Protein AF-A0A7C4Q7Y9-F1 (afdb_monomer_lite)

Foldseek 3Di:
DPPCLVVLVVVQVCCVPVPKDKDKAAFAEQVWPDLVVLVVLLVLCVVDQKWKKKFFPPQPDASDDDPNTGIHTSNDSVRSVRVPGHHGTIMMMIMDGDCRPVSVVVNNCSRNDYDD

pLDDT: mean 84.0, std 12.39, range [45.84, 97.19]

Structure (mmCIF, N/CA/C/O backbone):
data_AF-A0A7C4Q7Y9-F1
#
_entry.id   AF-A0A7C4Q7Y9-F1
#
loop_
_atom_site.group_PDB
_atom_site.id
_atom_site.type_symbol
_atom_site.label_atom_id
_atom_site.label_alt_id
_atom_site.label_comp_id
_atom_site.label_asym_id
_atom_site.label_entity_id
_atom_site.label_seq_id
_atom_site.pdbx_PDB_ins_code
_atom_site.Cartn_x
_atom_site.Cartn_y
_atom_site.Cartn_z
_atom_site.occupancy
_atom_site.B_iso_or_equiv
_atom_site.auth_seq_id
_atom_site.auth_comp_id
_atom_site.auth_asym_id
_atom_site.auth_atom_id
_atom_site.pdbx_PDB_model_num
ATOM 1 N N . MET A 1 1 ? 17.194 -10.007 -8.415 1.00 50.94 1 MET A N 1
ATOM 2 C CA . MET A 1 1 ? 15.711 -10.007 -8.410 1.00 50.94 1 MET A CA 1
ATOM 3 C C . MET A 1 1 ? 15.095 -11.412 -8.314 1.00 50.94 1 MET A C 1
ATOM 5 O O . MET A 1 1 ? 13.968 -11.506 -7.852 1.00 50.94 1 MET A O 1
ATOM 9 N N . GLU A 1 2 ? 15.799 -12.506 -8.646 1.00 54.75 2 GLU A N 1
ATOM 10 C CA . GLU A 1 2 ? 15.227 -13.875 -8.641 1.00 54.75 2 GLU A CA 1
ATOM 11 C C . GLU A 1 2 ? 14.868 -14.465 -7.267 1.00 54.75 2 GLU A C 1
ATOM 13 O O . GLU A 1 2 ? 13.901 -15.215 -7.163 1.00 54.75 2 GLU A O 1
ATOM 18 N N . LYS A 1 3 ? 15.588 -14.111 -6.195 1.00 56.19 3 LYS A N 1
ATOM 19 C CA . LYS A 1 3 ? 15.441 -14.766 -4.879 1.00 56.19 3 LYS A CA 1
ATOM 20 C C . LYS A 1 3 ? 14.062 -14.582 -4.218 1.00 56.19 3 LYS A C 1
ATOM 22 O O . LYS A 1 3 ? 13.652 -15.427 -3.433 1.00 56.19 3 LYS A O 1
ATOM 27 N N . TYR A 1 4 ? 13.347 -13.502 -4.536 1.00 61.09 4 TYR A N 1
ATOM 28 C CA . TYR A 1 4 ? 12.054 -13.160 -3.919 1.00 61.09 4 TYR A CA 1
ATOM 29 C C . TYR A 1 4 ? 10.860 -13.332 -4.868 1.00 61.09 4 TYR A C 1
ATOM 31 O O . TYR A 1 4 ? 9.713 -13.176 -4.452 1.00 61.09 4 TYR A O 1
ATOM 39 N N . ALA A 1 5 ? 11.113 -13.711 -6.126 1.00 67.44 5 ALA A N 1
ATOM 40 C CA . ALA A 1 5 ? 10.075 -13.921 -7.130 1.00 67.44 5 ALA A CA 1
ATOM 41 C C . ALA A 1 5 ? 8.969 -14.914 -6.701 1.00 67.44 5 ALA A C 1
ATOM 43 O O . ALA A 1 5 ? 7.813 -14.661 -7.039 1.00 67.44 5 ALA A O 1
ATOM 44 N N . PRO A 1 6 ? 9.249 -16.000 -5.944 1.00 77.56 6 PRO A N 1
ATOM 45 C CA . PRO A 1 6 ? 8.195 -16.900 -5.471 1.00 77.56 6 PRO A CA 1
ATOM 46 C C . PRO A 1 6 ? 7.228 -16.238 -4.479 1.00 77.56 6 PRO A C 1
ATOM 48 O O . PRO A 1 6 ? 6.023 -16.452 -4.575 1.00 77.56 6 PRO A O 1
ATOM 51 N N . ILE A 1 7 ? 7.741 -15.398 -3.572 1.00 79.75 7 ILE A N 1
ATOM 52 C CA . ILE A 1 7 ? 6.937 -14.714 -2.546 1.00 79.75 7 ILE A CA 1
ATOM 53 C C . ILE A 1 7 ? 5.954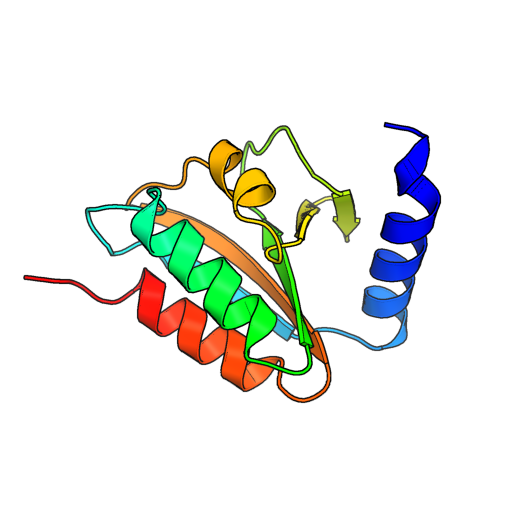 -13.757 -3.222 1.00 79.75 7 ILE A C 1
ATOM 55 O O . ILE A 1 7 ? 4.755 -13.810 -2.973 1.00 79.75 7 ILE A O 1
ATOM 59 N N . TRP A 1 8 ? 6.442 -12.940 -4.156 1.00 82.00 8 TRP A N 1
ATOM 60 C CA . TRP A 1 8 ? 5.605 -11.944 -4.828 1.00 82.00 8 TRP A CA 1
ATOM 61 C C . TRP A 1 8 ? 4.575 -12.562 -5.779 1.00 82.00 8 TRP A C 1
ATOM 63 O O . TRP A 1 8 ? 3.509 -11.983 -5.988 1.00 82.00 8 TRP A O 1
ATOM 73 N N . ARG A 1 9 ? 4.855 -13.750 -6.340 1.00 83.56 9 ARG A N 1
ATOM 74 C CA . ARG A 1 9 ? 3.843 -14.528 -7.076 1.00 83.56 9 ARG A CA 1
ATOM 75 C C . ARG A 1 9 ? 2.713 -14.966 -6.152 1.00 83.56 9 ARG A C 1
ATOM 77 O O . ARG A 1 9 ? 1.558 -14.729 -6.484 1.00 83.56 9 ARG A O 1
ATOM 84 N N . GLN A 1 10 ? 3.044 -15.528 -4.991 1.00 85.88 10 GLN A N 1
ATOM 85 C CA . GLN A 1 10 ? 2.047 -15.975 -4.020 1.00 85.88 10 GLN A CA 1
ATOM 86 C C . GLN A 1 10 ? 1.204 -14.812 -3.474 1.00 85.88 10 GLN A C 1
ATOM 88 O O . GLN A 1 10 ? -0.015 -14.945 -3.348 1.00 85.88 10 GLN A O 1
ATOM 93 N N . GLU A 1 11 ? 1.820 -13.662 -3.186 1.00 86.56 11 GLU A N 1
ATOM 94 C CA . GLU A 1 11 ? 1.094 -12.451 -2.774 1.00 86.56 11 GLU A CA 1
ATOM 95 C C . GLU A 1 11 ? 0.107 -12.001 -3.859 1.00 86.56 11 GLU A C 1
ATOM 97 O O . GLU A 1 11 ? -1.078 -11.800 -3.586 1.00 86.56 11 GLU A O 1
ATOM 102 N N . LYS A 1 12 ? 0.566 -11.919 -5.115 1.00 88.81 12 LYS A N 1
ATOM 103 C CA . LYS A 1 12 ? -0.287 -11.567 -6.255 1.00 88.81 12 LYS A CA 1
ATOM 104 C C . LYS A 1 12 ? -1.453 -12.544 -6.426 1.00 88.81 12 LYS A C 1
ATOM 106 O O . LYS A 1 12 ? -2.587 -12.111 -6.615 1.00 88.81 12 LYS A O 1
ATOM 111 N N . GLU A 1 13 ? -1.191 -13.846 -6.386 1.00 90.00 13 GLU A N 1
ATOM 112 C CA . GLU A 1 13 ? -2.231 -14.876 -6.501 1.00 90.00 13 GLU A CA 1
ATOM 113 C C . GLU A 1 13 ? -3.246 -14.779 -5.360 1.00 90.00 13 GLU A C 1
ATOM 115 O O . GLU A 1 13 ? -4.447 -14.913 -5.592 1.00 90.00 13 GLU A O 1
ATOM 120 N N . SER A 1 14 ? -2.785 -14.474 -4.145 1.00 88.25 14 SER A N 1
ATOM 121 C CA . SER A 1 14 ? -3.654 -14.279 -2.982 1.00 88.25 14 SER A CA 1
ATOM 122 C C . SER A 1 14 ? -4.584 -13.079 -3.156 1.00 88.25 14 SER A C 1
ATOM 124 O O . SER A 1 14 ? -5.770 -13.196 -2.850 1.00 88.25 14 SER A O 1
ATOM 126 N N . LEU A 1 15 ? -4.085 -11.963 -3.699 1.00 91.25 15 LEU A N 1
ATOM 127 C CA . LEU A 1 15 ? -4.902 -10.786 -4.021 1.00 91.25 15 LEU A CA 1
ATOM 128 C C . LEU A 1 15 ? -5.962 -11.100 -5.086 1.00 91.25 15 LEU A C 1
ATOM 130 O O . LEU A 1 15 ? -7.113 -10.699 -4.947 1.00 91.25 15 LEU A O 1
ATOM 134 N N . ILE A 1 16 ? -5.594 -11.842 -6.135 1.00 90.56 16 ILE A N 1
ATOM 135 C CA . ILE A 1 16 ? -6.527 -12.223 -7.210 1.00 90.56 16 ILE A CA 1
ATOM 136 C C . ILE A 1 16 ? -7.607 -13.170 -6.682 1.00 90.56 16 ILE A C 1
ATOM 138 O O . ILE A 1 16 ? -8.786 -12.986 -6.969 1.00 90.56 16 ILE A O 1
ATOM 142 N N . ARG A 1 17 ? -7.209 -14.187 -5.914 1.00 92.56 17 ARG A N 1
ATOM 143 C CA . ARG A 1 17 ? -8.113 -15.240 -5.440 1.00 92.56 17 ARG A CA 1
ATOM 144 C C . ARG A 1 17 ? -9.083 -14.747 -4.372 1.00 92.56 17 ARG A C 1
ATOM 146 O O . ARG A 1 17 ? -10.237 -15.159 -4.377 1.00 92.56 17 ARG A O 1
ATOM 153 N N . ASN A 1 18 ? -8.607 -13.938 -3.429 1.00 91.00 18 ASN A N 1
ATOM 154 C CA . ASN A 1 18 ? -9.388 -13.569 -2.248 1.00 91.00 18 ASN A CA 1
ATOM 155 C C . ASN A 1 18 ? -9.983 -12.154 -2.329 1.00 91.00 18 ASN A C 1
ATOM 157 O O . ASN A 1 18 ? -10.740 -11.763 -1.443 1.00 91.00 18 ASN A O 1
ATOM 161 N N . GLY A 1 19 ? -9.646 -11.397 -3.375 1.00 92.00 19 GLY A N 1
ATOM 162 C CA . GLY A 1 19 ? -10.011 -9.994 -3.505 1.00 92.00 19 GLY A CA 1
ATOM 163 C C . GLY A 1 19 ? -9.161 -9.080 -2.621 1.00 92.00 19 GLY A C 1
ATOM 164 O O . GLY A 1 19 ? -8.358 -9.520 -1.803 1.00 92.00 19 GLY A O 1
ATOM 165 N N . PHE A 1 20 ? -9.324 -7.777 -2.815 1.00 95.88 20 PHE A N 1
ATOM 166 C CA . PHE A 1 20 ? -8.647 -6.734 -2.051 1.00 95.88 20 PHE A CA 1
ATOM 167 C C . PHE A 1 20 ? -9.477 -5.454 -2.095 1.00 95.88 20 PHE A C 1
ATOM 169 O O . PHE A 1 20 ? -10.271 -5.243 -3.013 1.00 95.88 20 PHE A O 1
ATOM 176 N N . LEU A 1 21 ? -9.265 -4.585 -1.114 1.00 97.19 21 LEU A N 1
ATOM 177 C CA . LEU A 1 21 ? -9.780 -3.223 -1.133 1.00 97.19 21 LEU A CA 1
ATOM 178 C C . LEU A 1 21 ? -8.764 -2.316 -1.820 1.00 97.19 21 LEU A C 1
ATOM 180 O O . LEU A 1 21 ? -7.558 -2.511 -1.672 1.00 97.19 21 LEU A O 1
ATOM 184 N N . SER A 1 22 ? -9.243 -1.325 -2.566 1.00 96.31 22 SER A N 1
ATOM 185 C CA . SER A 1 22 ? -8.398 -0.343 -3.242 1.00 96.31 22 SER A CA 1
ATOM 186 C C . SER A 1 22 ? -8.811 1.065 -2.858 1.00 96.31 22 SER A C 1
ATOM 188 O O . SER A 1 22 ? -10.002 1.359 -2.744 1.00 96.31 22 SER A O 1
ATOM 190 N N . ARG A 1 23 ? -7.822 1.942 -2.679 1.00 96.75 23 ARG A N 1
ATOM 191 C CA . ARG A 1 23 ? -8.051 3.361 -2.449 1.00 96.75 23 ARG A CA 1
ATOM 192 C C . ARG A 1 23 ? -7.042 4.221 -3.178 1.00 96.75 23 ARG A C 1
ATOM 194 O O . ARG A 1 23 ? -5.840 3.995 -3.097 1.00 96.75 23 ARG A O 1
ATOM 201 N N . LYS A 1 24 ? -7.553 5.237 -3.857 1.00 95.88 24 LYS A N 1
ATOM 202 C CA . LYS A 1 24 ? -6.775 6.249 -4.556 1.00 95.88 24 LYS A CA 1
ATOM 203 C C . LYS A 1 24 ? -6.800 7.529 -3.730 1.00 95.88 24 LYS A C 1
ATOM 205 O O . LYS A 1 24 ? -7.874 8.021 -3.403 1.00 95.88 24 LYS A O 1
ATOM 210 N N . ILE A 1 25 ? -5.626 8.023 -3.354 1.00 93.25 25 ILE A N 1
ATOM 211 C CA . ILE A 1 25 ? -5.461 9.104 -2.382 1.00 93.25 25 ILE A CA 1
ATOM 212 C C . ILE A 1 25 ? -4.574 10.177 -3.000 1.00 93.25 25 ILE A C 1
ATOM 214 O O . ILE A 1 25 ? -3.443 9.903 -3.402 1.00 93.25 25 ILE A O 1
ATOM 218 N N . LYS A 1 26 ? -5.072 11.413 -3.031 1.00 90.94 26 LYS A N 1
ATOM 219 C CA . LYS A 1 26 ? -4.270 12.582 -3.392 1.00 90.94 26 LYS A CA 1
ATOM 220 C C . LYS A 1 26 ? -3.569 13.123 -2.152 1.00 90.94 26 LYS A C 1
ATOM 222 O O . LYS A 1 26 ? -4.233 13.478 -1.176 1.00 90.94 26 LYS A O 1
ATOM 227 N N . ILE A 1 27 ? -2.244 13.214 -2.188 1.00 86.00 27 ILE A N 1
ATOM 228 C CA . ILE A 1 27 ? -1.462 13.725 -1.058 1.00 86.00 27 ILE A CA 1
ATOM 229 C C . ILE A 1 27 ? -1.742 15.220 -0.892 1.00 86.00 27 ILE A C 1
ATOM 231 O O . ILE A 1 27 ? -1.451 16.019 -1.783 1.00 86.00 27 ILE A O 1
ATOM 235 N N . GLN A 1 28 ? -2.271 15.609 0.268 1.00 82.19 28 GLN A N 1
ATOM 236 C CA . GLN A 1 28 ? -2.488 17.020 0.618 1.00 82.19 28 GLN A CA 1
ATOM 237 C C . GLN A 1 28 ? -1.451 17.549 1.614 1.00 82.19 28 GLN A C 1
ATOM 239 O O . GLN A 1 28 ? -1.320 18.757 1.800 1.00 82.19 28 GLN A O 1
ATOM 244 N N . ASN A 1 29 ? -0.693 16.657 2.250 1.00 71.25 29 ASN A N 1
ATOM 245 C CA . ASN A 1 29 ? 0.360 17.035 3.179 1.00 71.25 29 ASN A CA 1
ATOM 246 C C . ASN A 1 29 ? 1.529 17.697 2.427 1.00 71.25 29 ASN A C 1
ATOM 248 O O . ASN A 1 29 ? 2.185 17.048 1.609 1.00 71.25 29 ASN A O 1
ATOM 252 N N . LYS A 1 30 ? 1.828 18.966 2.752 1.00 65.00 30 LYS A N 1
ATOM 253 C CA . LYS A 1 30 ? 2.951 19.736 2.180 1.00 65.00 30 LYS A CA 1
ATOM 254 C C . LYS A 1 30 ? 4.297 19.019 2.293 1.00 65.00 30 LYS A C 1
ATOM 256 O O . LYS A 1 30 ? 5.175 19.242 1.469 1.00 65.00 30 LYS A O 1
ATOM 261 N N . ASN A 1 31 ? 4.452 18.144 3.283 1.00 64.19 31 ASN A N 1
ATOM 262 C CA . ASN A 1 31 ? 5.692 17.412 3.495 1.00 64.19 31 ASN A CA 1
ATOM 263 C C . ASN A 1 31 ? 5.806 16.116 2.656 1.00 64.19 31 ASN A C 1
ATOM 265 O O . ASN A 1 31 ? 6.834 15.446 2.735 1.00 64.19 31 ASN A O 1
ATOM 269 N N . GLY A 1 32 ? 4.784 15.719 1.884 1.00 63.38 32 GLY A N 1
ATOM 270 C CA . GLY A 1 32 ? 4.806 14.476 1.091 1.00 63.38 32 GLY A CA 1
ATOM 271 C C . GLY A 1 32 ? 5.025 13.197 1.923 1.00 63.38 32 GLY A C 1
ATOM 272 O O . GLY A 1 32 ? 4.894 13.222 3.149 1.00 63.38 32 GLY A O 1
ATOM 273 N N . LEU A 1 33 ? 5.408 12.087 1.274 1.00 63.78 33 LEU A N 1
ATOM 274 C CA . LEU A 1 33 ? 5.936 10.867 1.916 1.00 63.78 33 LEU A CA 1
ATOM 275 C C . LEU A 1 33 ? 7.463 10.976 2.155 1.00 63.78 33 LEU A C 1
ATOM 277 O O . LEU A 1 33 ? 8.258 10.197 1.634 1.00 63.78 33 LEU A O 1
ATOM 281 N N . HIS A 1 34 ? 7.905 11.959 2.938 1.00 66.62 34 HIS A N 1
ATOM 282 C CA . HIS A 1 34 ? 9.272 11.956 3.481 1.00 66.62 34 HIS A CA 1
ATOM 283 C C . HIS A 1 34 ? 9.438 10.876 4.579 1.00 66.62 34 HIS A C 1
ATOM 285 O O . HIS A 1 34 ? 8.496 10.167 4.937 1.00 66.62 34 HIS A O 1
ATOM 291 N N . VAL A 1 35 ? 10.637 10.766 5.166 1.00 49.22 35 VAL A N 1
ATOM 292 C CA . VAL A 1 35 ? 11.022 9.733 6.158 1.00 49.22 35 VAL A CA 1
ATOM 293 C C . VAL A 1 35 ? 10.016 9.561 7.313 1.00 49.22 35 VAL A C 1
ATOM 295 O O . VAL A 1 35 ? 9.795 8.440 7.771 1.00 49.22 35 VAL A O 1
ATOM 298 N N . ARG A 1 36 ? 9.364 10.642 7.766 1.00 65.19 36 ARG A N 1
ATOM 299 C CA . ARG A 1 36 ? 8.397 10.612 8.877 1.00 65.19 36 ARG A CA 1
ATOM 300 C C . ARG A 1 36 ? 7.086 9.887 8.493 1.00 65.19 36 ARG A C 1
ATOM 302 O O . ARG A 1 36 ? 6.763 8.917 9.174 1.00 65.19 36 ARG A O 1
ATOM 309 N N . PRO A 1 37 ? 6.363 10.252 7.413 1.00 63.28 37 PRO A N 1
ATOM 310 C CA . PRO A 1 37 ? 5.232 9.472 6.907 1.00 63.28 37 PRO A CA 1
ATOM 311 C C . PRO A 1 37 ? 5.602 8.048 6.488 1.00 63.28 37 PRO A C 1
ATOM 313 O O . PRO A 1 37 ? 4.803 7.148 6.723 1.00 63.28 37 PRO A O 1
ATOM 316 N N . SER A 1 38 ? 6.800 7.804 5.946 1.00 74.06 38 SER A N 1
ATOM 317 C CA . SER A 1 38 ? 7.242 6.441 5.609 1.00 74.06 38 SER A CA 1
ATOM 318 C C . SER A 1 38 ? 7.339 5.540 6.845 1.00 74.06 38 SER A C 1
ATOM 320 O O . SER A 1 38 ? 6.869 4.404 6.821 1.00 74.06 38 SER A O 1
ATOM 322 N N . GLY A 1 39 ? 7.880 6.051 7.957 1.00 77.56 39 GLY A N 1
ATOM 323 C CA . GLY A 1 39 ? 7.888 5.334 9.236 1.00 77.56 39 GLY A CA 1
ATOM 324 C C . GLY A 1 39 ? 6.478 5.067 9.772 1.00 77.56 39 GLY A C 1
ATOM 325 O O . GLY A 1 39 ? 6.181 3.946 10.186 1.00 77.56 39 GLY A O 1
ATOM 326 N N . THR A 1 40 ? 5.589 6.063 9.707 1.00 83.19 40 THR A N 1
ATOM 327 C CA . THR A 1 40 ? 4.192 5.908 10.142 1.00 83.19 40 THR A CA 1
ATOM 328 C C . THR A 1 40 ? 3.430 4.899 9.283 1.00 83.19 40 THR A C 1
ATOM 330 O O . THR A 1 40 ? 2.716 4.068 9.832 1.00 83.19 40 THR A O 1
ATOM 333 N N . LEU A 1 41 ? 3.614 4.903 7.959 1.00 86.44 41 LEU A N 1
ATOM 334 C CA . LEU A 1 41 ? 2.981 3.942 7.050 1.00 86.44 41 LEU A CA 1
ATOM 335 C C . LEU A 1 41 ? 3.430 2.506 7.316 1.00 86.44 41 LEU A C 1
ATOM 337 O O . LEU A 1 41 ? 2.601 1.601 7.335 1.00 86.44 41 LEU A O 1
ATOM 341 N N . VAL A 1 42 ? 4.720 2.297 7.582 1.00 88.38 42 VAL A N 1
ATOM 342 C CA . VAL A 1 42 ? 5.230 0.985 8.011 1.00 88.38 42 VAL A CA 1
ATOM 343 C C . VAL A 1 42 ? 4.621 0.581 9.353 1.00 88.38 42 VAL A C 1
ATOM 345 O O . VAL A 1 42 ? 4.291 -0.587 9.550 1.00 88.38 42 VAL A O 1
ATOM 348 N N . GLY A 1 43 ? 4.446 1.537 10.268 1.00 88.56 43 GLY A N 1
ATOM 349 C CA . GLY A 1 43 ? 3.738 1.329 11.529 1.00 88.56 43 GLY A CA 1
ATOM 350 C C . GLY A 1 43 ? 2.298 0.867 11.312 1.00 88.56 43 GLY A C 1
ATOM 351 O O . GLY A 1 43 ? 1.900 -0.143 11.883 1.00 88.56 43 GLY A O 1
ATOM 352 N N . ILE A 1 44 ? 1.554 1.538 10.429 1.00 91.06 44 ILE A N 1
ATOM 353 C CA . ILE A 1 44 ? 0.184 1.163 10.049 1.00 91.06 44 ILE A CA 1
ATOM 354 C C . ILE A 1 44 ? 0.163 -0.243 9.434 1.00 91.06 44 ILE A C 1
ATOM 356 O O . ILE A 1 44 ? -0.601 -1.095 9.878 1.00 91.06 44 ILE A O 1
ATOM 360 N N . ALA A 1 45 ? 1.060 -0.535 8.488 1.00 90.19 45 ALA A N 1
ATOM 361 C CA . ALA A 1 45 ? 1.152 -1.850 7.851 1.00 90.19 45 ALA A CA 1
ATOM 362 C C . ALA A 1 45 ? 1.472 -2.992 8.831 1.00 90.19 45 ALA A C 1
ATOM 364 O O . ALA A 1 45 ? 1.126 -4.136 8.563 1.00 90.19 45 ALA A O 1
ATOM 365 N N . LYS A 1 46 ? 2.124 -2.699 9.964 1.00 90.44 46 LYS A N 1
ATOM 366 C CA . LYS A 1 46 ? 2.402 -3.674 11.033 1.00 90.44 46 LYS A CA 1
ATOM 367 C C . LYS A 1 46 ? 1.323 -3.725 12.118 1.00 90.44 46 LYS A C 1
ATOM 369 O O . LYS A 1 46 ? 1.297 -4.679 12.889 1.00 90.44 46 LYS A O 1
ATOM 374 N N . LYS A 1 47 ? 0.484 -2.693 12.215 1.00 93.50 47 LYS A N 1
ATOM 375 C CA . LYS A 1 47 ? -0.561 -2.540 13.237 1.00 93.50 47 LYS A CA 1
ATOM 376 C C . LYS A 1 47 ? -1.803 -3.379 12.934 1.00 93.50 47 LYS A C 1
ATOM 378 O O . LYS A 1 47 ? -2.471 -3.809 13.868 1.00 93.50 47 LYS A O 1
ATOM 383 N N . TYR A 1 48 ? -2.115 -3.585 11.658 1.00 94.00 48 TYR A N 1
ATOM 384 C CA . TYR A 1 48 ? -3.346 -4.235 11.211 1.00 94.00 48 TYR A CA 1
ATOM 385 C C . TYR A 1 48 ? -3.105 -5.656 10.693 1.00 94.00 48 TYR A C 1
ATOM 387 O O . TYR A 1 48 ? -2.097 -5.912 10.037 1.00 94.00 48 TYR A O 1
ATOM 395 N N . ASP A 1 49 ? -4.061 -6.564 10.925 1.00 93.19 49 ASP A N 1
ATOM 396 C CA . ASP A 1 49 ? -4.087 -7.923 10.352 1.00 93.19 49 ASP A CA 1
ATOM 397 C C . ASP A 1 49 ? -4.473 -7.875 8.859 1.00 93.19 49 ASP A C 1
ATOM 399 O O . ASP A 1 49 ? -5.570 -8.270 8.438 1.00 93.19 49 ASP A O 1
ATOM 403 N N . CYS A 1 50 ? -3.592 -7.270 8.058 1.00 93.62 50 CYS A N 1
ATOM 404 C CA . CYS A 1 50 ? -3.706 -7.165 6.610 1.00 93.62 50 CYS A CA 1
ATOM 405 C C . CYS A 1 50 ? -2.346 -6.900 5.948 1.00 93.62 50 CYS A C 1
ATOM 407 O O . CYS A 1 50 ? -1.411 -6.394 6.562 1.00 93.62 50 CYS A O 1
ATOM 409 N N . SER A 1 51 ? -2.252 -7.222 4.661 1.00 92.62 51 SER A N 1
ATOM 410 C CA . SER A 1 51 ? -1.142 -6.816 3.799 1.00 92.62 51 SER A CA 1
ATOM 411 C C . SER A 1 51 ? -1.516 -5.554 3.034 1.00 92.62 51 SER A C 1
ATOM 413 O O . SER A 1 51 ? -2.627 -5.465 2.512 1.00 92.62 51 SER A O 1
ATOM 415 N N . ILE A 1 52 ? -0.582 -4.605 2.944 1.00 94.56 52 ILE A N 1
ATOM 416 C CA . ILE A 1 52 ? -0.782 -3.308 2.290 1.00 94.56 52 ILE A CA 1
ATOM 417 C C . ILE A 1 52 ? 0.264 -3.129 1.196 1.00 94.56 52 ILE A C 1
ATOM 419 O O . ILE A 1 52 ? 1.466 -3.304 1.428 1.00 94.56 52 ILE A O 1
ATOM 423 N N . TYR A 1 53 ? -0.195 -2.721 0.018 1.00 94.19 53 TYR A N 1
ATOM 424 C CA . TYR A 1 53 ? 0.650 -2.422 -1.126 1.00 94.19 53 TYR A CA 1
ATOM 425 C C . TYR A 1 53 ? 0.340 -1.039 -1.682 1.00 94.19 53 TYR A C 1
ATOM 427 O O . TYR A 1 53 ? -0.778 -0.540 -1.562 1.00 94.19 53 TYR A O 1
ATOM 435 N N . VAL A 1 54 ? 1.341 -0.435 -2.309 1.00 93.50 54 VAL A N 1
ATOM 436 C CA . VAL A 1 54 ? 1.290 0.921 -2.841 1.00 93.50 54 VAL A CA 1
ATOM 437 C C . VAL A 1 54 ? 1.718 0.951 -4.303 1.00 93.50 54 VAL A C 1
ATOM 439 O O . VAL A 1 54 ? 2.627 0.228 -4.717 1.00 93.50 54 VAL A O 1
ATOM 442 N N . HIS A 1 55 ? 1.047 1.800 -5.069 1.00 93.19 55 HIS A N 1
ATOM 443 C CA . HIS A 1 55 ? 1.354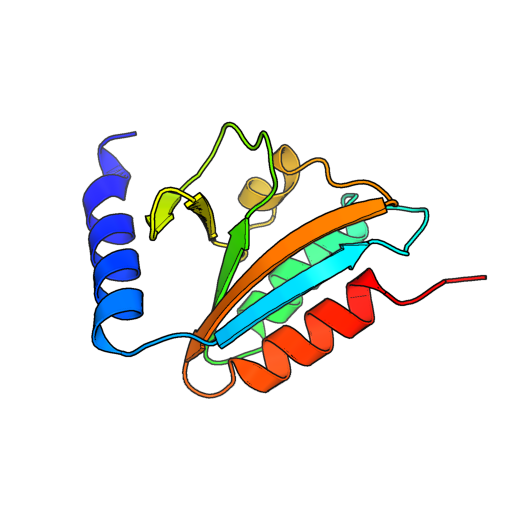 2.152 -6.442 1.00 93.19 55 HIS A CA 1
ATOM 444 C C . HIS A 1 55 ? 1.436 3.675 -6.579 1.00 93.19 55 HIS A C 1
ATOM 446 O O . HIS A 1 55 ? 0.561 4.401 -6.100 1.00 93.19 55 HIS A O 1
ATOM 452 N N . LYS A 1 56 ? 2.464 4.135 -7.290 1.00 90.44 56 LYS A N 1
ATOM 453 C CA . LYS A 1 56 ? 2.618 5.504 -7.776 1.00 90.44 56 LYS A CA 1
ATOM 454 C C . LYS A 1 56 ? 3.019 5.460 -9.248 1.00 90.44 56 LYS A C 1
ATOM 456 O O . LYS A 1 56 ? 3.809 4.602 -9.655 1.00 90.44 56 LYS A O 1
ATOM 461 N N . GLU A 1 57 ? 2.512 6.402 -10.031 1.00 88.88 57 GLU A N 1
ATOM 462 C CA . GLU A 1 57 ? 2.966 6.597 -11.405 1.00 88.88 57 GLU A CA 1
ATOM 463 C C . GLU A 1 57 ? 4.479 6.878 -11.458 1.00 88.88 57 GLU A C 1
ATOM 465 O O . GLU A 1 57 ? 5.027 7.618 -10.640 1.00 88.88 57 GLU A O 1
ATOM 470 N N . GLY A 1 58 ? 5.168 6.236 -12.405 1.00 85.69 58 GLY A N 1
ATOM 471 C CA . GLY A 1 58 ? 6.614 6.383 -12.585 1.00 85.69 58 GLY A CA 1
ATOM 472 C C . GLY A 1 58 ? 7.490 5.650 -11.562 1.00 85.69 58 GLY A C 1
ATOM 473 O O . GLY A 1 58 ? 8.703 5.831 -11.592 1.00 85.69 58 GLY A O 1
ATOM 474 N N . MET A 1 59 ? 6.935 4.817 -10.669 1.00 85.81 59 MET A N 1
ATOM 475 C CA . MET A 1 59 ? 7.768 4.036 -9.745 1.00 85.81 59 MET A CA 1
ATOM 476 C C . MET A 1 59 ? 8.582 2.961 -10.485 1.00 85.81 59 MET A C 1
ATOM 478 O O . MET A 1 59 ? 8.034 2.119 -11.199 1.00 85.81 59 MET A O 1
ATOM 482 N N . GLU A 1 60 ? 9.899 2.969 -10.291 1.00 82.25 60 GLU A N 1
ATOM 483 C CA . GLU A 1 60 ? 10.816 2.047 -10.978 1.00 82.25 60 GLU A CA 1
ATOM 484 C C . GLU A 1 60 ? 10.910 0.684 -10.280 1.00 82.25 60 GLU A C 1
ATOM 486 O O . GLU A 1 60 ? 11.032 -0.363 -10.920 1.00 82.25 60 GLU A O 1
ATOM 491 N N . HIS A 1 61 ? 10.815 0.685 -8.952 1.00 84.25 61 HIS A N 1
ATOM 492 C CA . HIS A 1 61 ? 10.926 -0.510 -8.127 1.00 84.25 61 HIS A CA 1
ATOM 493 C C . HIS A 1 61 ? 9.542 -0.998 -7.702 1.00 84.25 61 HIS A C 1
ATOM 495 O O . HIS A 1 61 ? 8.703 -0.211 -7.276 1.00 84.25 61 HIS A O 1
ATOM 501 N N . TYR A 1 62 ? 9.296 -2.304 -7.800 1.00 88.06 62 TYR A N 1
ATOM 502 C CA . TYR A 1 62 ? 8.045 -2.935 -7.378 1.00 88.06 62 TYR A CA 1
ATOM 503 C C . TYR A 1 62 ? 8.236 -4.437 -7.143 1.00 88.06 62 TYR A C 1
ATOM 505 O O . TYR A 1 62 ? 9.210 -5.030 -7.609 1.00 88.06 62 TYR A O 1
ATOM 513 N N . ASN A 1 63 ? 7.305 -5.055 -6.415 1.00 89.00 63 ASN A N 1
ATOM 514 C CA . ASN A 1 63 ? 7.322 -6.490 -6.123 1.00 89.00 63 ASN A CA 1
ATOM 515 C C . ASN A 1 63 ? 6.590 -7.295 -7.205 1.00 89.00 63 ASN A C 1
ATOM 517 O O . ASN A 1 63 ? 7.096 -8.305 -7.689 1.00 89.00 63 ASN A O 1
ATOM 521 N N . PHE A 1 64 ? 5.410 -6.834 -7.621 1.00 90.56 64 PHE A N 1
ATOM 522 C CA . PHE A 1 64 ? 4.611 -7.483 -8.662 1.00 90.56 64 PHE A CA 1
ATOM 523 C C . PHE A 1 64 ? 3.791 -6.469 -9.461 1.00 90.56 64 PHE A C 1
ATOM 525 O O . PHE A 1 64 ? 3.656 -5.310 -9.075 1.00 90.56 64 PHE A O 1
ATOM 532 N N . LYS A 1 65 ? 3.221 -6.924 -10.583 1.00 91.62 65 LYS A N 1
ATOM 533 C CA . LYS A 1 65 ? 2.193 -6.189 -11.327 1.00 91.62 65 LYS A CA 1
ATOM 534 C C . LYS A 1 65 ? 0.831 -6.850 -11.178 1.00 91.62 65 LYS A C 1
ATOM 536 O O . LYS A 1 65 ? 0.705 -8.062 -11.405 1.00 91.62 65 LYS A O 1
ATOM 541 N N . LEU A 1 66 ? -0.177 -6.039 -10.887 1.00 90.81 66 LEU A N 1
ATOM 542 C CA . LEU A 1 66 ? -1.583 -6.423 -10.834 1.00 90.81 66 LEU A CA 1
ATOM 543 C C . LEU A 1 66 ? -2.354 -5.544 -11.821 1.00 90.81 66 LEU A C 1
ATOM 545 O O . LEU A 1 66 ? -2.259 -4.323 -11.762 1.00 90.81 66 LEU A O 1
ATOM 549 N N . ASN A 1 67 ? -3.052 -6.166 -12.775 1.00 89.62 67 ASN A N 1
ATOM 550 C CA . ASN A 1 67 ? -3.748 -5.470 -13.868 1.00 89.62 67 ASN A CA 1
ATOM 551 C C . ASN A 1 67 ? -2.859 -4.453 -14.616 1.00 89.62 67 ASN A C 1
ATOM 553 O O . ASN A 1 67 ? -3.282 -3.350 -14.935 1.00 89.62 67 ASN A O 1
ATOM 557 N N . GLY A 1 68 ? -1.591 -4.806 -14.849 1.00 89.62 68 GLY A N 1
ATOM 558 C CA . GLY A 1 68 ? -0.612 -3.939 -15.517 1.00 89.62 68 GLY A CA 1
ATOM 559 C C . GLY A 1 68 ? 0.036 -2.874 -14.622 1.00 89.62 68 GLY A C 1
ATOM 560 O O . GLY A 1 68 ? 1.116 -2.395 -14.968 1.00 89.62 68 GLY A O 1
ATOM 561 N N . MET A 1 69 ? -0.534 -2.573 -13.451 1.00 90.94 69 MET A N 1
ATOM 562 C CA . MET A 1 69 ? 0.004 -1.587 -12.509 1.00 90.94 69 MET A CA 1
ATOM 563 C C . MET A 1 69 ? 1.045 -2.215 -11.568 1.00 90.94 69 MET A C 1
ATOM 565 O O . MET A 1 69 ? 0.791 -3.290 -11.015 1.00 90.94 69 MET A O 1
ATOM 569 N N . PRO A 1 70 ? 2.224 -1.591 -11.386 1.00 92.62 70 PRO A N 1
ATOM 570 C CA . PRO A 1 70 ? 3.247 -2.071 -10.464 1.00 92.62 70 PRO A CA 1
ATOM 571 C C . PRO A 1 70 ? 2.879 -1.740 -9.011 1.00 92.62 70 PRO A C 1
ATOM 573 O O . PRO A 1 70 ? 2.484 -0.615 -8.717 1.00 92.62 70 PRO A O 1
ATOM 576 N N . PHE A 1 71 ? 3.055 -2.702 -8.105 1.00 92.06 71 PHE A N 1
ATOM 577 C CA . PHE A 1 71 ? 2.778 -2.564 -6.6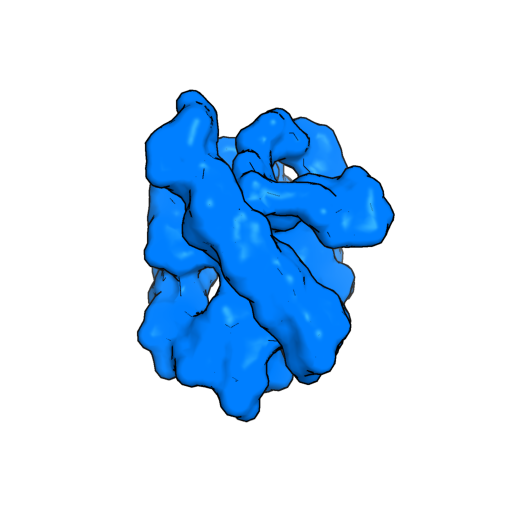74 1.00 92.06 71 PHE A CA 1
ATOM 578 C C . PHE A 1 71 ? 3.976 -2.973 -5.819 1.00 92.06 71 PHE A C 1
ATOM 580 O O . PHE A 1 71 ? 4.700 -3.924 -6.134 1.00 92.06 71 PHE A O 1
ATOM 587 N N . MET A 1 72 ? 4.153 -2.266 -4.707 1.00 91.06 72 MET A N 1
ATOM 588 C CA . MET A 1 72 ? 5.184 -2.537 -3.712 1.00 91.06 72 MET A CA 1
ATOM 589 C C . MET A 1 72 ? 4.576 -2.707 -2.317 1.00 91.06 72 MET A C 1
ATOM 591 O O . MET A 1 72 ? 3.669 -1.971 -1.949 1.00 91.06 72 MET A O 1
ATOM 595 N N . ASN A 1 73 ? 5.072 -3.660 -1.531 1.00 90.56 73 ASN A N 1
ATOM 596 C CA . ASN A 1 73 ? 4.635 -3.910 -0.158 1.00 90.56 73 ASN A CA 1
ATOM 597 C C . ASN A 1 73 ? 5.160 -2.820 0.806 1.00 90.56 73 ASN A C 1
ATOM 599 O O . ASN A 1 73 ? 6.345 -2.472 0.787 1.00 90.56 73 ASN A O 1
ATOM 603 N N . VAL A 1 74 ? 4.277 -2.309 1.670 1.00 89.00 74 VAL A N 1
ATOM 604 C CA . VAL A 1 74 ? 4.510 -1.165 2.579 1.00 89.00 74 VAL A CA 1
ATOM 605 C C . VAL A 1 74 ? 5.169 -1.576 3.914 1.00 89.00 74 VAL A C 1
ATOM 607 O O . VAL A 1 74 ? 5.530 -0.727 4.720 1.00 89.00 74 VAL A O 1
ATOM 610 N N . SER A 1 75 ? 5.395 -2.869 4.168 1.00 80.75 75 SER A N 1
ATOM 611 C CA . SER A 1 75 ? 5.891 -3.400 5.458 1.00 80.75 75 SER A CA 1
ATOM 612 C C . SER A 1 75 ? 7.331 -3.018 5.848 1.00 80.75 75 SER A C 1
ATOM 614 O O . SER A 1 75 ? 7.747 -3.264 6.987 1.00 80.75 75 SER A O 1
ATOM 616 N N . SER A 1 76 ? 8.103 -2.405 4.945 1.00 75.19 76 SER A N 1
ATOM 617 C CA . SER A 1 76 ? 9.486 -1.986 5.191 1.00 75.19 76 SER A CA 1
ATOM 618 C C . SER A 1 76 ? 9.722 -0.537 4.784 1.00 75.19 76 SER A C 1
ATOM 620 O O . SER A 1 76 ? 9.335 -0.115 3.698 1.00 75.19 76 SER A O 1
ATOM 622 N N . VAL A 1 77 ? 10.432 0.219 5.629 1.00 68.44 77 VAL A N 1
ATOM 623 C CA . VAL A 1 77 ? 10.797 1.618 5.342 1.00 68.44 77 VAL A CA 1
ATOM 624 C C . VAL A 1 77 ? 11.618 1.700 4.058 1.00 68.44 77 VAL A C 1
ATOM 626 O O . VAL A 1 77 ? 11.396 2.601 3.258 1.00 68.44 77 VAL A O 1
ATOM 629 N N . LEU A 1 78 ? 12.510 0.729 3.823 1.00 67.56 78 LEU A N 1
ATOM 630 C CA . LEU A 1 78 ? 13.342 0.669 2.617 1.00 67.56 78 LEU A CA 1
ATOM 631 C C . LEU A 1 78 ? 12.509 0.598 1.332 1.00 67.56 78 LEU A C 1
ATOM 633 O O . LEU A 1 78 ? 12.905 1.188 0.333 1.00 67.56 78 LEU A O 1
ATOM 637 N N . SER A 1 79 ? 11.344 -0.058 1.372 1.00 68.94 79 SER A N 1
ATOM 638 C CA . SER A 1 79 ? 10.394 -0.072 0.256 1.00 68.94 79 SER A CA 1
ATOM 639 C C . SER A 1 79 ? 9.916 1.349 -0.078 1.00 68.94 79 SER A C 1
ATOM 641 O O . SER A 1 79 ? 9.823 1.743 -1.234 1.00 68.94 79 SER A O 1
ATOM 643 N N . LEU A 1 80 ? 9.671 2.176 0.937 1.00 73.69 80 LEU A N 1
ATOM 644 C CA . LEU A 1 80 ? 9.081 3.503 0.748 1.00 73.69 80 LEU A CA 1
ATOM 645 C C . LEU A 1 80 ? 10.095 4.596 0.393 1.00 73.69 80 LEU A C 1
ATOM 647 O O . LEU A 1 80 ? 9.703 5.607 -0.185 1.00 73.69 80 LEU A O 1
ATOM 651 N N . VAL A 1 81 ? 11.386 4.406 0.691 1.00 67.06 81 VAL A N 1
ATOM 652 C CA . VAL A 1 81 ? 12.444 5.399 0.404 1.00 67.06 81 VAL A CA 1
ATOM 653 C C . VAL A 1 81 ? 12.554 5.717 -1.097 1.00 67.06 81 VAL A C 1
ATOM 655 O O . VAL A 1 81 ? 12.917 6.835 -1.446 1.00 67.06 81 VAL A O 1
ATOM 658 N N . GLY A 1 82 ? 12.180 4.789 -1.985 1.00 64.88 82 GLY A N 1
ATOM 659 C CA . GLY A 1 82 ? 12.186 5.002 -3.440 1.00 64.88 82 GLY A CA 1
ATOM 660 C C . GLY A 1 82 ? 10.887 5.560 -4.038 1.00 64.88 82 GLY A C 1
ATOM 661 O O . GLY A 1 82 ? 10.850 5.825 -5.235 1.00 64.88 82 GLY A O 1
ATOM 662 N N . LEU A 1 83 ? 9.812 5.723 -3.254 1.00 75.75 83 LEU A N 1
ATOM 663 C CA . LEU A 1 83 ? 8.506 6.132 -3.793 1.00 75.75 83 LEU A CA 1
ATOM 664 C C . LEU A 1 83 ? 8.430 7.643 -4.081 1.00 75.75 83 LEU A C 1
ATOM 666 O O . LEU A 1 83 ? 7.637 8.056 -4.926 1.00 75.75 83 LEU A O 1
ATOM 670 N N . CYS A 1 84 ? 9.245 8.455 -3.389 1.00 72.94 84 CYS A N 1
ATOM 671 C CA . CYS A 1 84 ? 9.397 9.905 -3.585 1.00 72.94 84 CYS A CA 1
ATOM 672 C C . CYS A 1 84 ? 8.072 10.614 -3.920 1.00 72.94 84 CYS A C 1
ATOM 674 O O . CYS A 1 84 ? 7.944 11.236 -4.975 1.00 72.94 84 CYS A O 1
ATOM 676 N N . ALA A 1 85 ? 7.051 10.447 -3.074 1.00 78.81 85 ALA A N 1
ATOM 677 C CA . ALA A 1 85 ? 5.737 11.031 -3.318 1.00 78.81 85 ALA A CA 1
ATOM 678 C C . ALA A 1 85 ? 5.615 12.414 -2.663 1.00 78.81 85 ALA A C 1
ATOM 680 O O . ALA A 1 85 ? 5.932 12.588 -1.481 1.00 78.81 85 ALA A O 1
ATOM 681 N N . SER A 1 86 ? 5.141 13.389 -3.426 1.00 80.81 86 SER A N 1
ATOM 682 C CA . SER A 1 86 ? 5.027 14.796 -3.048 1.00 80.81 86 SER A CA 1
ATOM 683 C C . SER A 1 86 ? 3.567 15.236 -2.945 1.00 80.81 86 SER A C 1
ATOM 685 O O . SER A 1 86 ? 2.648 14.535 -3.361 1.00 80.81 86 SER A O 1
ATOM 687 N N . MET A 1 87 ? 3.334 16.413 -2.360 1.00 82.38 87 MET A N 1
ATOM 688 C CA . MET A 1 87 ? 2.005 17.025 -2.356 1.00 82.38 87 MET A CA 1
ATOM 689 C C . MET A 1 87 ? 1.466 17.136 -3.788 1.00 82.38 87 MET A C 1
ATOM 691 O O . MET A 1 87 ? 2.166 17.599 -4.684 1.00 82.38 87 MET A O 1
ATOM 695 N N . GLY A 1 88 ? 0.208 16.749 -3.983 1.00 84.50 88 GLY A N 1
ATOM 696 C CA . GLY A 1 88 ? -0.441 16.728 -5.290 1.00 84.50 88 GLY A CA 1
ATOM 697 C C . GLY A 1 88 ? -0.350 15.387 -6.012 1.00 84.50 88 GLY A C 1
ATOM 698 O O . GLY A 1 88 ? -1.218 15.140 -6.850 1.00 84.50 88 GLY A O 1
ATOM 699 N N . ASP A 1 89 ? 0.600 14.518 -5.645 1.00 88.62 89 ASP A N 1
ATOM 700 C CA . ASP A 1 89 ? 0.695 13.174 -6.212 1.00 88.62 89 ASP A CA 1
ATOM 701 C C . ASP A 1 89 ? -0.527 12.339 -5.834 1.00 88.62 89 ASP A C 1
ATOM 703 O O . ASP A 1 89 ? -1.080 12.438 -4.732 1.00 88.62 89 ASP A O 1
ATOM 707 N N . GLU A 1 90 ? -0.918 11.478 -6.764 1.00 91.50 90 GLU A N 1
ATOM 708 C CA . GLU A 1 90 ? -1.970 10.500 -6.569 1.00 91.50 90 GLU A CA 1
ATOM 709 C C . GLU A 1 90 ? -1.351 9.122 -6.336 1.00 91.50 90 GLU A C 1
ATOM 711 O O . GLU A 1 90 ? -0.591 8.606 -7.157 1.00 91.50 90 GLU A O 1
ATOM 716 N N . ILE A 1 91 ? -1.674 8.528 -5.192 1.00 92.31 91 ILE A N 1
ATOM 717 C CA . ILE A 1 91 ? -1.145 7.238 -4.762 1.00 92.31 91 ILE A CA 1
ATOM 718 C C . ILE A 1 91 ? -2.296 6.254 -4.653 1.00 92.31 91 ILE A C 1
ATOM 720 O O . ILE A 1 91 ? -3.329 6.548 -4.053 1.00 92.31 91 ILE A O 1
ATOM 724 N N . THR A 1 92 ? -2.115 5.066 -5.218 1.00 95.31 92 THR A N 1
ATOM 725 C CA . THR A 1 92 ? -3.086 3.981 -5.086 1.00 95.31 92 THR A CA 1
ATOM 726 C C . THR A 1 92 ? -2.581 2.975 -4.068 1.00 95.31 92 THR A C 1
ATOM 728 O O . THR A 1 92 ? -1.525 2.377 -4.248 1.00 95.31 92 THR A O 1
ATOM 731 N N . PHE A 1 93 ? -3.351 2.760 -3.012 1.00 95.56 93 PHE A N 1
ATOM 732 C CA . PHE A 1 93 ? -3.136 1.689 -2.056 1.00 95.56 93 PHE A CA 1
ATOM 733 C C . PHE A 1 93 ? -4.092 0.538 -2.340 1.00 95.56 93 PHE A C 1
ATOM 735 O O . PHE A 1 93 ? -5.242 0.742 -2.740 1.00 95.56 93 PHE A O 1
ATOM 742 N N . ILE A 1 94 ? -3.612 -0.678 -2.117 1.00 96.56 94 ILE A N 1
ATOM 743 C CA . ILE A 1 94 ? -4.452 -1.867 -2.038 1.00 96.56 94 ILE A CA 1
ATOM 744 C C . ILE A 1 94 ? -4.169 -2.591 -0.730 1.00 96.56 94 ILE A C 1
ATOM 746 O O . ILE A 1 94 ? -3.022 -2.639 -0.282 1.00 96.56 94 ILE A O 1
ATOM 750 N N . ALA A 1 95 ? -5.208 -3.148 -0.120 1.00 95.94 95 ALA A N 1
ATOM 751 C CA . ALA A 1 95 ? -5.088 -3.894 1.120 1.00 95.94 95 ALA A CA 1
ATOM 752 C C . ALA A 1 95 ? -5.929 -5.171 1.088 1.00 95.94 95 ALA A C 1
ATOM 754 O O . ALA A 1 95 ? -7.047 -5.187 0.571 1.00 95.94 95 ALA A O 1
ATOM 755 N N . TYR A 1 96 ? -5.387 -6.241 1.661 1.00 93.69 96 TYR A N 1
ATOM 756 C CA . TYR A 1 96 ? -6.063 -7.529 1.792 1.00 93.69 96 TYR A CA 1
ATOM 757 C C . TYR A 1 96 ? -5.828 -8.122 3.179 1.00 93.69 96 TYR A C 1
ATOM 759 O O . TYR A 1 96 ? -4.697 -8.168 3.659 1.00 93.69 96 TYR A O 1
ATOM 767 N N . GLY A 1 97 ? -6.899 -8.585 3.818 1.00 93.38 97 GLY A N 1
ATOM 768 C CA . GLY A 1 97 ? -6.892 -9.127 5.174 1.00 93.38 97 GL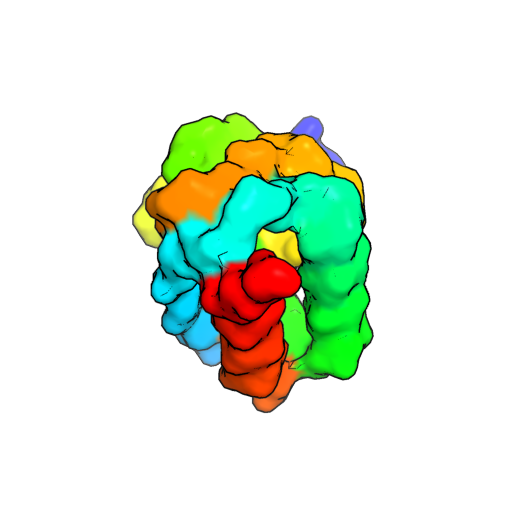Y A CA 1
ATOM 769 C C . GLY A 1 97 ? -8.116 -8.670 5.957 1.00 93.38 97 GLY A C 1
ATOM 770 O O . GLY A 1 97 ? -8.975 -7.969 5.422 1.00 93.38 97 GLY A O 1
ATOM 771 N N . LYS A 1 98 ? -8.200 -9.065 7.229 1.00 94.62 98 LYS A N 1
ATOM 772 C CA . LYS A 1 98 ? -9.379 -8.808 8.070 1.00 94.62 98 LYS A CA 1
ATOM 773 C C . LYS A 1 98 ? -9.593 -7.327 8.350 1.00 94.62 98 LYS A C 1
ATOM 775 O O . LYS A 1 98 ? -10.735 -6.905 8.447 1.00 94.62 98 LYS A O 1
ATOM 780 N N . GLN A 1 99 ? -8.502 -6.571 8.466 1.00 96.38 99 GLN A N 1
ATOM 781 C CA . GLN A 1 99 ? -8.527 -5.152 8.835 1.00 96.38 99 GLN A CA 1
ATOM 782 C C . GLN A 1 99 ? -8.094 -4.234 7.685 1.00 96.38 99 GLN A C 1
ATOM 784 O O . GLN A 1 99 ? -7.517 -3.166 7.891 1.00 96.38 99 GLN A O 1
ATOM 789 N N . ALA A 1 100 ? -8.306 -4.684 6.444 1.00 96.06 100 ALA A N 1
ATOM 790 C CA . ALA A 1 100 ? -7.894 -3.947 5.254 1.00 96.06 100 ALA A CA 1
ATOM 791 C C . ALA A 1 100 ? -8.581 -2.575 5.151 1.00 96.06 100 ALA A C 1
ATOM 793 O O . ALA A 1 100 ? -7.959 -1.612 4.707 1.00 96.06 100 ALA A O 1
ATOM 794 N N . GLN A 1 101 ? -9.847 -2.479 5.564 1.00 96.69 101 GLN A N 1
ATOM 795 C CA . GLN A 1 101 ? -10.617 -1.239 5.496 1.00 96.69 101 GLN A CA 1
ATOM 796 C C . GLN A 1 101 ? -10.061 -0.206 6.482 1.00 96.69 101 GLN A C 1
ATOM 798 O O . GLN A 1 101 ? -9.726 0.906 6.083 1.00 96.69 101 GLN A O 1
ATOM 803 N N . GLU A 1 102 ? -9.886 -0.601 7.741 1.00 97.06 102 GLU A N 1
ATOM 804 C CA . GLU A 1 102 ? -9.377 0.250 8.816 1.00 97.06 102 GLU A CA 1
ATOM 805 C C . GLU A 1 102 ? -7.958 0.740 8.521 1.00 97.06 102 GLU A C 1
ATOM 807 O O . GLU A 1 102 ? -7.631 1.901 8.772 1.00 97.06 102 GLU A O 1
ATOM 812 N N . ALA A 1 103 ? -7.129 -0.124 7.933 1.00 95.69 103 ALA A N 1
ATOM 813 C CA . ALA A 1 103 ? -5.791 0.247 7.506 1.00 95.69 103 ALA A CA 1
ATOM 814 C C . ALA A 1 103 ? -5.810 1.315 6.400 1.00 95.69 103 ALA A C 1
ATOM 816 O O . ALA A 1 103 ? -5.062 2.290 6.476 1.00 95.69 103 ALA A O 1
ATOM 817 N N . LEU A 1 104 ? -6.670 1.167 5.384 1.00 96.44 104 LEU A N 1
ATOM 818 C CA . LEU A 1 104 ? -6.805 2.161 4.312 1.00 96.44 104 LEU A CA 1
ATOM 819 C C . LEU A 1 104 ? -7.375 3.490 4.824 1.00 96.44 104 LEU A C 1
ATOM 821 O O . LEU A 1 104 ? -6.919 4.545 4.381 1.00 96.44 104 LEU A O 1
ATOM 825 N N . ASP A 1 105 ? -8.314 3.445 5.772 1.00 95.81 105 ASP A N 1
ATOM 826 C CA . ASP A 1 105 ? -8.892 4.635 6.406 1.00 95.81 105 ASP A CA 1
ATOM 827 C C . ASP A 1 105 ? -7.824 5.438 7.168 1.00 95.81 105 ASP A C 1
ATOM 829 O O . ASP A 1 105 ? -7.740 6.659 7.013 1.00 95.81 105 ASP A O 1
ATOM 833 N N . GLU A 1 106 ? -6.954 4.777 7.939 1.00 94.38 106 GLU A N 1
ATOM 834 C CA . GLU A 1 106 ? -5.864 5.461 8.651 1.00 94.38 106 GLU A CA 1
ATOM 835 C C . GLU A 1 106 ? -4.806 6.025 7.685 1.00 94.38 106 GLU A C 1
ATOM 837 O O . GLU A 1 106 ? -4.305 7.133 7.897 1.00 94.38 106 GLU A O 1
ATOM 842 N N . ILE A 1 107 ? -4.493 5.312 6.593 1.00 92.31 107 ILE A N 1
ATOM 843 C CA . ILE A 1 107 ? -3.572 5.800 5.549 1.00 92.31 107 ILE A CA 1
ATOM 844 C C . ILE A 1 107 ? -4.125 7.060 4.882 1.00 92.31 107 ILE A C 1
ATOM 846 O O . ILE A 1 107 ? -3.403 8.044 4.713 1.00 92.31 107 ILE A O 1
ATOM 850 N N . GLU A 1 108 ? -5.399 7.053 4.507 1.00 92.31 108 GLU A N 1
ATOM 851 C CA . GLU A 1 108 ? -6.043 8.212 3.898 1.00 92.31 108 GLU A CA 1
ATOM 852 C C . GLU A 1 108 ? -6.024 9.418 4.830 1.00 92.31 108 GLU A C 1
ATOM 854 O O . GLU A 1 108 ? -5.609 10.503 4.413 1.00 92.31 108 GLU A O 1
ATOM 859 N N . GLN A 1 109 ? -6.366 9.229 6.104 1.00 90.38 109 GLN A N 1
ATOM 860 C CA . GLN A 1 109 ? -6.264 10.292 7.101 1.00 90.38 109 GLN A CA 1
ATOM 861 C C . GLN A 1 109 ? -4.831 10.821 7.218 1.00 90.38 109 GLN A C 1
ATOM 863 O O . GLN A 1 109 ? -4.626 12.033 7.214 1.00 90.38 109 GLN A O 1
ATOM 868 N N . LEU A 1 110 ? -3.822 9.945 7.265 1.00 87.25 110 LEU A N 1
ATOM 869 C CA . LEU A 1 110 ? -2.416 10.347 7.360 1.00 87.25 110 LEU A CA 1
ATOM 870 C C . LEU A 1 110 ? -1.969 11.227 6.178 1.00 87.25 110 LEU A C 1
ATOM 872 O O . LEU A 1 110 ? -1.232 12.196 6.378 1.00 87.25 110 LEU A O 1
ATOM 876 N N . LEU A 1 111 ? -2.389 10.888 4.957 1.00 86.06 111 LEU A N 1
ATOM 877 C CA . LEU A 1 111 ? -1.921 11.536 3.723 1.00 86.06 111 LEU A CA 1
ATOM 878 C C . LEU A 1 111 ? -2.735 12.775 3.324 1.00 86.06 111 LEU A C 1
ATOM 880 O O . LEU A 1 111 ? -2.226 13.645 2.607 1.00 86.06 111 LEU A O 1
ATOM 884 N N . THR A 1 112 ? -3.974 12.876 3.803 1.00 86.50 112 THR A N 1
ATOM 885 C CA . THR A 1 112 ? -4.864 14.022 3.552 1.00 86.50 112 THR A CA 1
ATOM 886 C C . THR A 1 112 ? -4.834 15.064 4.669 1.00 86.50 112 THR A C 1
ATOM 888 O O . THR A 1 112 ? -5.239 16.204 4.445 1.00 86.50 112 THR A O 1
ATOM 891 N N . LYS A 1 113 ? -4.310 14.730 5.857 1.00 79.62 113 LYS A N 1
ATOM 892 C CA . LYS A 1 113 ? -4.220 15.674 6.976 1.00 79.62 113 LYS A CA 1
ATOM 893 C C . LYS A 1 113 ? -3.323 16.866 6.630 1.00 79.62 113 LYS A C 1
ATOM 895 O O . LYS A 1 113 ? -2.106 16.734 6.488 1.00 79.62 113 LYS A O 1
ATOM 900 N N . GLN A 1 114 ? -3.929 18.048 6.554 1.00 60.53 114 GLN A N 1
ATOM 901 C CA . GLN A 1 114 ? -3.217 19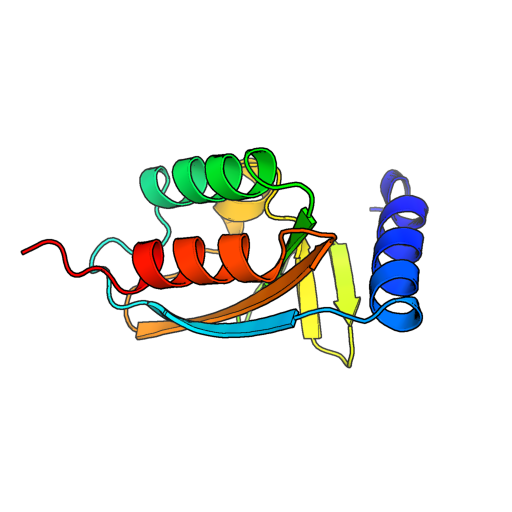.321 6.498 1.00 60.53 114 GLN A CA 1
ATOM 902 C C . GLN A 1 114 ? -2.769 19.686 7.916 1.00 60.53 114 GLN A C 1
ATOM 904 O O . GLN A 1 114 ? -3.590 19.877 8.811 1.00 60.53 114 GLN A O 1
ATOM 909 N N . ILE A 1 115 ? -1.457 19.731 8.135 1.00 53.78 115 ILE A N 1
ATOM 910 C CA . ILE A 1 115 ? -0.880 20.338 9.335 1.00 53.78 115 ILE A CA 1
ATOM 911 C C . ILE A 1 115 ? -0.683 21.815 8.975 1.00 53.78 115 ILE A C 1
ATOM 913 O O . ILE A 1 115 ? 0.110 22.110 8.078 1.00 53.78 115 ILE A O 1
ATOM 917 N N . PHE A 1 116 ? -1.484 22.691 9.586 1.00 45.84 116 PHE A N 1
ATOM 918 C CA . PHE A 1 116 ? -1.352 24.147 9.477 1.00 45.84 116 PHE A CA 1
ATOM 919 C C . PHE A 1 116 ? -0.162 24.646 10.295 1.00 45.84 116 PHE A C 1
ATOM 921 O O . PHE A 1 116 ? 0.076 24.071 11.383 1.00 45.84 116 PHE A O 1
#

Sequence (116 aa):
MEKYAPIWRQEKESLIRNGFLSRKIKIQNKNGLHVRPSGTLVGIAKKYDCSIYVHKEGMEHYNFKLNGMPFMNVSSVLSLVGLCASMGDEITFIAYGKQAQEALDEIEQLLTKQIF

Secondary structure (DSSP, 8-state):
-GGGHHHHHHHHHHHHHH--EEEEEE---TTTT-HHHHHHHHHHHHHSSEEEEEEETT----SEEETTEEEEESSSHHHHHTT---TT-EEEEEEEETTHHHHH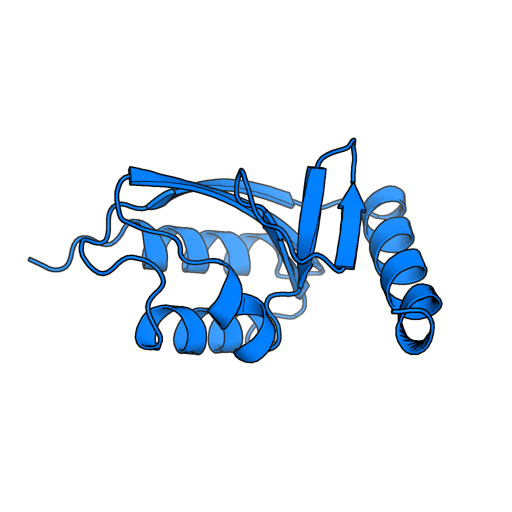HHHHHHHH----

Radius of gyration: 13.46 Å; chains: 1; bounding box: 26×41×29 Å